Protein AF-A0A839T420-F1 (afdb_monomer_lite)

Secondary structure (DSSP, 8-state):
--SSSSPPPPPPPPPPGGG---S--GGG-HHHHHHHHHHHHHHHHHHHH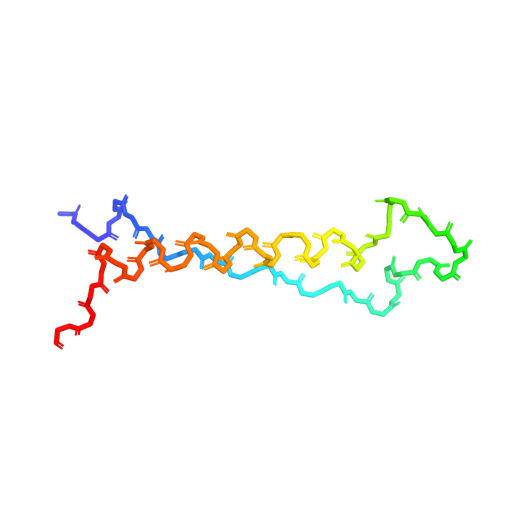HHS---

Radius of gyration: 15.62 Å; chains: 1; bounding box: 46×18×36 Å

Foldseek 3Di:
DPPPDQDQQDQDDQDDPVVAPVPCCDPNGSRNVNVVSRVVSVVSNVVVCVVVPPD

Organism: Azomonas macrocytogenes (NCBI:txid69962)

InterPro domains:
  IPR019180 Oxidoreductase-like, N-terminal [PF09791] (9-48)

Structure (mmCIF, N/CA/C/O backbone):
data_AF-A0A839T420-F1
#
_entry.id   AF-A0A839T420-F1
#
loop_
_atom_site.group_PDB
_atom_site.id
_atom_site.type_symbol
_atom_site.label_atom_id
_atom_site.label_alt_id
_atom_site.label_comp_id
_atom_site.label_asym_id
_atom_site.label_entity_id
_atom_site.label_seq_id
_atom_site.pdbx_PDB_ins_code
_atom_site.Cartn_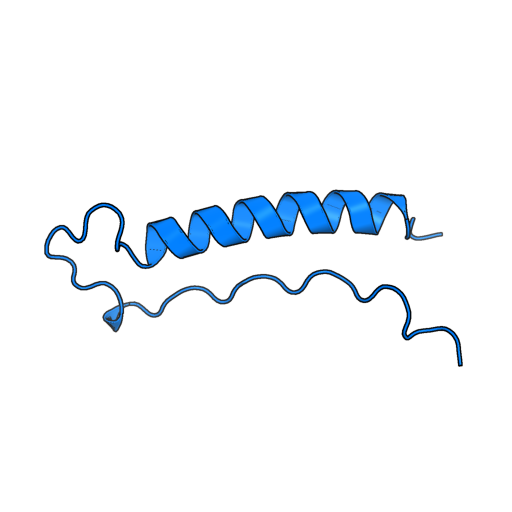x
_atom_site.Cartn_y
_atom_site.Cartn_z
_atom_site.occupancy
_atom_site.B_iso_or_equiv
_atom_site.auth_seq_id
_atom_site.auth_comp_id
_atom_site.auth_asym_id
_atom_site.auth_atom_id
_atom_site.pdbx_PDB_model_num
ATOM 1 N N . MET A 1 1 ? -31.910 -1.993 4.845 1.00 44.19 1 MET A N 1
ATOM 2 C CA . MET A 1 1 ? -30.858 -2.290 3.847 1.00 44.19 1 MET A CA 1
ATOM 3 C C . MET A 1 1 ? -29.605 -1.491 4.214 1.00 44.19 1 MET A C 1
ATOM 5 O O . MET A 1 1 ? -29.286 -0.542 3.516 1.00 44.19 1 MET A O 1
ATOM 9 N N . SER A 1 2 ? -28.946 -1.800 5.339 1.00 49.75 2 SER A N 1
ATOM 10 C CA . SER A 1 2 ? -28.027 -0.837 5.989 1.00 49.75 2 SER A CA 1
ATOM 11 C C . SER A 1 2 ? -26.552 -1.231 6.072 1.00 49.75 2 SER A C 1
ATOM 13 O O . SER A 1 2 ? -25.781 -0.460 6.616 1.00 49.75 2 SER A O 1
ATOM 15 N N . ASP A 1 3 ? -26.125 -2.333 5.461 1.00 53.97 3 ASP A N 1
ATOM 16 C CA . ASP A 1 3 ? -24.708 -2.751 5.481 1.00 53.97 3 ASP A CA 1
ATOM 17 C C . ASP A 1 3 ? -23.897 -2.272 4.258 1.00 53.97 3 ASP A C 1
ATOM 19 O O . ASP A 1 3 ? -22.753 -2.650 4.048 1.00 53.97 3 ASP A O 1
ATOM 23 N N . LYS A 1 4 ? -24.508 -1.459 3.386 1.00 60.19 4 LYS A N 1
ATOM 24 C CA . LYS A 1 4 ? -23.974 -1.126 2.053 1.00 60.19 4 LYS A CA 1
ATOM 25 C C . LYS A 1 4 ? -23.475 0.320 1.918 1.00 60.19 4 LYS A C 1
ATOM 27 O O . LYS A 1 4 ? -23.377 0.806 0.795 1.00 60.19 4 LYS A O 1
ATOM 32 N N . ALA A 1 5 ? -23.250 1.033 3.022 1.00 71.81 5 ALA A N 1
ATOM 33 C CA . ALA A 1 5 ? -22.927 2.463 2.976 1.00 71.81 5 ALA A CA 1
ATOM 34 C C . ALA A 1 5 ? -21.429 2.781 3.131 1.00 71.81 5 ALA A C 1
ATOM 36 O O . ALA A 1 5 ? -21.004 3.823 2.647 1.00 71.81 5 ALA A O 1
ATOM 37 N N . ASP A 1 6 ? -20.632 1.906 3.752 1.00 78.38 6 ASP A N 1
ATOM 38 C CA . ASP A 1 6 ? -19.211 2.181 4.016 1.00 78.38 6 ASP A CA 1
ATOM 39 C C . ASP A 1 6 ? -18.396 0.874 4.124 1.00 78.38 6 ASP A C 1
ATOM 41 O O . ASP A 1 6 ? -18.043 0.436 5.224 1.00 78.38 6 ASP A O 1
ATOM 45 N N . PRO A 1 7 ? -18.177 0.169 2.995 1.00 87.19 7 PRO A N 1
ATOM 46 C CA . PRO A 1 7 ? -17.413 -1.072 2.997 1.00 87.19 7 PRO A CA 1
ATOM 47 C C . PRO A 1 7 ? -15.962 -0.818 3.417 1.00 87.19 7 PRO A C 1
ATOM 49 O O . PRO A 1 7 ? -15.387 0.223 3.101 1.00 87.19 7 PRO A O 1
ATOM 52 N N . ALA A 1 8 ? -15.358 -1.800 4.087 1.00 88.31 8 ALA A N 1
ATOM 53 C CA . ALA A 1 8 ? -13.952 -1.728 4.464 1.00 88.31 8 ALA A CA 1
ATOM 54 C C . ALA A 1 8 ? -13.052 -1.543 3.222 1.00 88.31 8 ALA A C 1
ATOM 56 O O . ALA A 1 8 ? -13.289 -2.201 2.199 1.00 88.31 8 ALA A O 1
ATOM 57 N N . PRO A 1 9 ? -12.010 -0.695 3.300 1.00 92.94 9 PRO A N 1
ATOM 58 C CA . PRO A 1 9 ? -11.016 -0.564 2.243 1.00 92.94 9 PRO A CA 1
ATOM 59 C C . PRO A 1 9 ? -10.363 -1.910 1.921 1.00 92.94 9 PRO A C 1
ATOM 61 O O . PRO A 1 9 ? -9.861 -2.609 2.805 1.00 92.94 9 PRO A O 1
ATOM 64 N N . VAL A 1 10 ? -10.357 -2.268 0.638 1.00 93.62 10 VAL A N 1
ATOM 65 C CA . VAL A 1 10 ? -9.748 -3.512 0.159 1.00 93.62 10 VAL A CA 1
ATOM 66 C C . VAL A 1 10 ? -8.242 -3.291 -0.006 1.00 93.62 10 VAL A C 1
ATOM 68 O O . VAL A 1 10 ? -7.859 -2.303 -0.637 1.00 93.62 10 VAL A O 1
ATOM 71 N N . PRO A 1 11 ? -7.385 -4.166 0.552 1.00 93.19 11 PRO A N 1
ATOM 72 C CA . PRO A 1 11 ? -5.945 -4.046 0.375 1.00 93.19 11 PRO A CA 1
ATOM 73 C C . PRO A 1 11 ? -5.570 -4.228 -1.101 1.00 93.19 11 PRO A C 1
ATOM 75 O O . PRO A 1 11 ? -6.177 -5.061 -1.780 1.00 93.19 11 PRO A O 1
ATOM 78 N N . PRO A 1 12 ? -4.573 -3.487 -1.610 1.00 94.19 12 PRO A N 1
ATOM 79 C CA . PRO A 1 12 ? -4.083 -3.711 -2.961 1.00 94.19 12 PRO A CA 1
ATOM 80 C C . PRO A 1 12 ? -3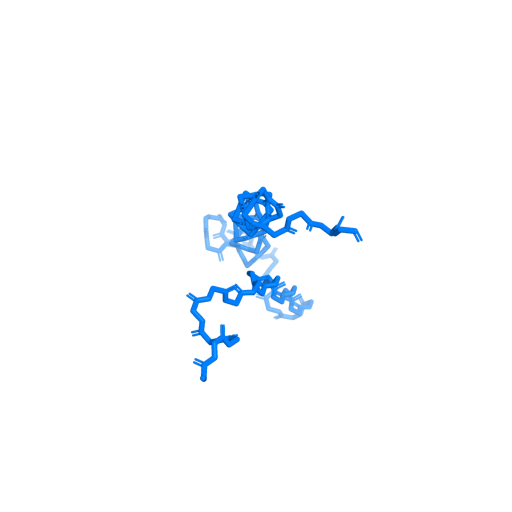.432 -5.094 -3.058 1.00 94.19 12 PRO A C 1
ATOM 82 O O . PRO A 1 12 ? -2.808 -5.575 -2.109 1.00 94.19 12 PRO A O 1
ATOM 85 N N . GLU A 1 13 ? -3.553 -5.724 -4.222 1.00 93.88 13 GLU A N 1
ATOM 86 C CA . GLU A 1 13 ? -2.878 -6.989 -4.491 1.00 93.88 13 GLU A CA 1
ATOM 87 C C . GLU A 1 13 ? -1.392 -6.746 -4.799 1.00 93.88 13 GLU A C 1
ATOM 89 O O . GLU A 1 13 ? -1.061 -5.788 -5.508 1.00 93.88 13 GLU A O 1
ATOM 94 N N . PRO A 1 14 ? -0.478 -7.573 -4.256 1.00 91.62 14 PRO A N 1
ATOM 95 C CA . PRO A 1 14 ? 0.934 -7.473 -4.585 1.00 91.62 14 PRO A CA 1
ATOM 96 C C . PRO A 1 14 ? 1.168 -7.821 -6.060 1.00 91.62 14 PRO A C 1
ATOM 98 O O . PRO A 1 14 ? 0.553 -8.765 -6.560 1.00 91.62 14 PRO A O 1
ATOM 101 N N . PRO A 1 15 ? 2.081 -7.110 -6.745 1.00 89.88 15 PRO A N 1
ATOM 102 C CA . PRO A 1 15 ? 2.452 -7.453 -8.108 1.00 89.88 15 PRO A CA 1
ATOM 103 C C . PRO A 1 15 ? 3.153 -8.813 -8.144 1.00 89.88 15 PRO A C 1
ATOM 105 O O . PRO A 1 15 ? 3.822 -9.221 -7.186 1.00 89.88 15 PRO A O 1
ATOM 108 N N . TYR A 1 16 ? 3.024 -9.510 -9.269 1.00 88.75 16 TYR A N 1
ATOM 109 C CA . TYR A 1 16 ? 3.727 -10.774 -9.477 1.00 88.75 16 TYR A CA 1
ATOM 110 C C . TYR A 1 16 ? 5.209 -10.538 -9.790 1.00 88.75 16 TYR A C 1
ATOM 112 O O . TYR A 1 16 ? 5.596 -9.506 -10.338 1.00 88.75 16 TYR A O 1
ATOM 120 N N . GLU A 1 17 ? 6.051 -11.535 -9.502 1.00 78.19 17 GLU A N 1
ATOM 121 C CA . GLU A 1 17 ? 7.498 -11.470 -9.755 1.00 78.19 17 GLU A CA 1
ATOM 122 C C . GLU A 1 17 ? 7.837 -11.116 -11.216 1.00 78.19 17 GLU A C 1
ATOM 124 O O . GLU A 1 17 ? 8.721 -10.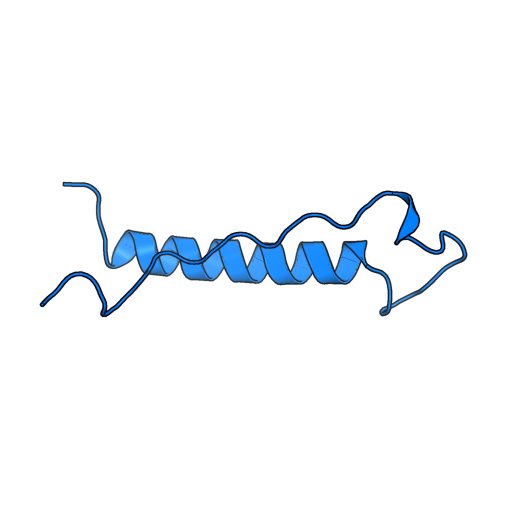302 -11.460 1.00 78.19 17 GLU A O 1
ATOM 129 N N . GLY A 1 18 ? 7.064 -11.621 -12.185 1.00 80.44 18 GLY A N 1
ATOM 130 C CA . GLY A 1 18 ? 7.253 -11.343 -13.614 1.00 80.44 18 GLY A CA 1
ATOM 131 C C . GLY A 1 18 ? 6.685 -10.011 -14.121 1.00 80.44 18 GLY A C 1
ATOM 132 O O . GLY A 1 18 ? 6.877 -9.684 -15.290 1.00 80.44 18 GLY A O 1
ATOM 133 N N . GLU A 1 19 ? 5.976 -9.244 -13.289 1.00 84.38 19 GLU A N 1
ATOM 134 C CA . GLU A 1 19 ? 5.489 -7.904 -13.663 1.00 84.38 19 GLU A CA 1
ATOM 135 C C . GLU A 1 19 ? 6.557 -6.828 -13.454 1.00 84.38 19 GLU A C 1
ATOM 137 O O . GLU A 1 19 ? 6.504 -5.749 -14.053 1.00 84.38 19 GLU A O 1
ATOM 142 N N . CYS A 1 20 ? 7.557 -7.121 -12.620 1.00 83.06 20 CYS A N 1
ATOM 143 C CA . CYS A 1 20 ? 8.728 -6.277 -12.490 1.00 83.06 20 CYS A CA 1
ATOM 144 C C . CYS A 1 20 ? 9.621 -6.471 -13.720 1.00 83.06 20 CYS A C 1
ATOM 146 O O . CYS A 1 20 ? 10.163 -7.542 -13.952 1.00 83.06 20 CYS A O 1
ATOM 148 N N . CYS A 1 21 ? 9.817 -5.412 -14.504 1.00 77.56 21 CYS A N 1
ATOM 149 C CA 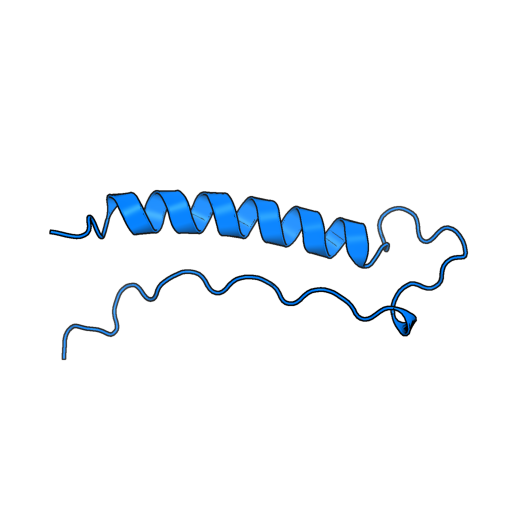. CYS A 1 21 ? 10.688 -5.452 -15.682 1.00 77.56 21 CYS A CA 1
ATOM 150 C C . CYS A 1 21 ? 12.192 -5.487 -15.312 1.00 77.56 21 CYS A C 1
ATOM 152 O O . CYS A 1 21 ? 13.028 -5.662 -16.192 1.00 77.56 21 CYS A O 1
ATOM 154 N N . GLU A 1 22 ? 12.549 -5.336 -14.023 1.00 74.25 22 GLU A N 1
ATOM 155 C CA . GLU A 1 22 ? 13.911 -5.429 -13.438 1.00 74.25 22 GLU A CA 1
ATOM 156 C C . GLU A 1 22 ? 14.998 -4.523 -14.069 1.00 74.25 22 GLU A C 1
ATOM 158 O O . GLU A 1 22 ? 16.108 -4.419 -13.556 1.00 74.25 22 GLU A O 1
ATOM 163 N N . GLY A 1 23 ? 14.676 -3.787 -15.135 1.00 71.75 23 GLY A N 1
ATOM 164 C CA . GLY A 1 23 ? 15.595 -2.979 -15.939 1.00 71.75 23 GLY A CA 1
ATOM 165 C C . GLY A 1 23 ? 15.630 -1.491 -15.591 1.00 71.75 23 GLY A C 1
ATOM 166 O O . GLY A 1 23 ? 16.009 -0.683 -16.433 1.00 71.75 23 GLY A O 1
ATOM 167 N N . GLY A 1 24 ? 15.215 -1.106 -14.380 1.00 67.94 24 GLY A N 1
ATOM 168 C CA . GLY A 1 24 ? 15.218 0.295 -13.939 1.00 67.94 24 GLY A CA 1
ATOM 169 C C . GLY A 1 24 ? 14.000 1.094 -14.413 1.00 67.94 24 GLY A C 1
ATOM 170 O O . GLY A 1 24 ? 14.139 2.127 -15.058 1.00 67.94 24 GLY A O 1
ATOM 171 N N . CYS A 1 25 ? 12.792 0.641 -14.063 1.00 74.94 25 CYS A N 1
ATOM 172 C CA . CYS A 1 25 ? 11.522 1.268 -14.464 1.00 74.94 25 CYS A CA 1
ATOM 173 C C . CYS A 1 25 ? 11.278 2.686 -13.909 1.00 74.94 25 CYS A C 1
ATOM 175 O O . CYS A 1 25 ? 10.289 3.313 -14.286 1.00 74.94 25 CYS A O 1
ATOM 177 N N . GLY A 1 26 ? 12.128 3.188 -13.007 1.00 77.88 26 GLY A N 1
ATOM 178 C CA . GLY A 1 26 ? 11.924 4.473 -12.333 1.00 77.88 26 GLY A CA 1
ATOM 179 C C . GLY A 1 26 ? 10.551 4.546 -11.656 1.00 77.88 26 GLY A C 1
ATOM 180 O O . GLY A 1 26 ? 10.128 3.597 -10.999 1.00 77.88 26 GLY A O 1
ATOM 181 N N . GLU A 1 27 ? 9.828 5.644 -11.876 1.00 68.94 27 GLU A N 1
ATOM 182 C CA . GLU A 1 27 ? 8.480 5.894 -11.332 1.00 68.94 27 GLU A CA 1
ATOM 183 C C . GLU A 1 27 ? 7.396 4.942 -11.881 1.00 68.94 27 GLU A C 1
ATOM 185 O O . GLU A 1 27 ? 6.312 4.829 -11.314 1.00 68.94 27 GLU A O 1
ATOM 190 N N . ALA A 1 28 ? 7.676 4.211 -12.967 1.00 79.75 28 ALA A N 1
ATOM 191 C CA . ALA A 1 28 ? 6.777 3.188 -13.501 1.00 79.75 28 ALA A CA 1
ATOM 192 C C . ALA A 1 28 ? 6.959 1.812 -12.828 1.00 79.75 28 ALA A C 1
ATOM 194 O O . ALA A 1 28 ? 6.397 0.821 -13.296 1.00 79.75 28 ALA A O 1
ATOM 195 N N . CYS A 1 29 ? 7.747 1.727 -11.750 1.00 88.06 29 CYS A N 1
ATOM 196 C CA . CYS A 1 29 ? 7.950 0.495 -10.997 1.00 88.06 29 CYS A CA 1
ATOM 197 C C . CYS A 1 29 ? 6.635 -0.000 -10.372 1.00 88.06 29 CYS A C 1
ATOM 199 O O . CYS A 1 29 ? 5.989 0.705 -9.597 1.00 88.06 29 CYS A O 1
ATOM 201 N N . VAL A 1 30 ? 6.259 -1.245 -10.677 1.00 90.1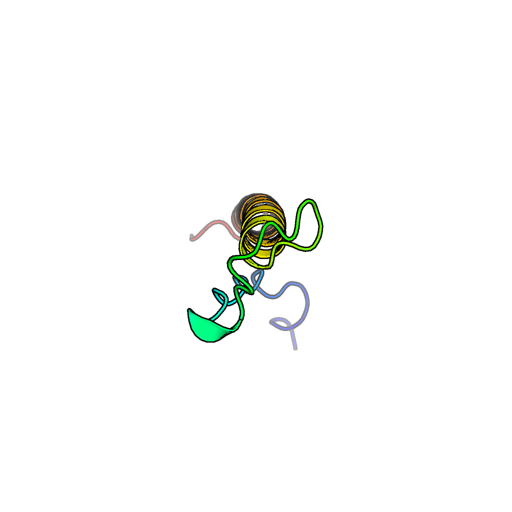2 30 VAL A N 1
ATOM 202 C CA . VAL A 1 30 ? 5.054 -1.889 -10.127 1.00 90.12 30 VAL A CA 1
ATOM 203 C C . VAL A 1 30 ? 5.092 -1.979 -8.602 1.00 90.12 30 VAL A C 1
ATOM 205 O O . VAL A 1 30 ? 4.070 -1.788 -7.950 1.00 90.12 30 VAL A O 1
ATOM 208 N N . TRP A 1 31 ? 6.282 -2.173 -8.028 1.00 90.06 31 TRP A N 1
ATOM 209 C CA . TRP A 1 31 ? 6.477 -2.195 -6.582 1.00 90.06 31 TRP A CA 1
ATOM 210 C C . TRP A 1 31 ? 6.252 -0.829 -5.947 1.00 90.06 31 TRP A C 1
ATOM 212 O O . TRP A 1 31 ? 5.586 -0.749 -4.923 1.00 90.06 31 TRP A O 1
ATOM 222 N N . GLU A 1 32 ? 6.743 0.242 -6.572 1.00 90.69 32 GLU A N 1
ATOM 223 C CA . GLU A 1 32 ? 6.526 1.606 -6.077 1.00 90.69 32 GLU A CA 1
ATOM 224 C C . GLU A 1 32 ? 5.031 1.933 -6.049 1.00 90.69 32 GLU A C 1
ATOM 226 O O . GLU A 1 32 ? 4.488 2.338 -5.024 1.00 90.69 32 GLU A O 1
ATOM 231 N N . LYS A 1 33 ? 4.330 1.645 -7.151 1.00 90.94 33 LYS A N 1
ATOM 232 C CA . LYS A 1 33 ? 2.875 1.820 -7.242 1.00 90.94 33 LYS A CA 1
ATOM 233 C C . LYS A 1 33 ? 2.124 1.012 -6.186 1.00 90.94 33 LYS A C 1
ATOM 235 O O . LYS A 1 33 ? 1.185 1.527 -5.583 1.00 90.94 33 LYS A O 1
ATOM 240 N N . TYR A 1 34 ? 2.542 -0.229 -5.949 1.00 93.62 34 TYR A N 1
ATOM 241 C CA . TYR A 1 34 ? 1.963 -1.076 -4.912 1.00 93.62 34 TYR A CA 1
ATOM 242 C C . TYR A 1 34 ? 2.178 -0.497 -3.510 1.00 93.62 34 TYR A C 1
ATOM 244 O O . TYR A 1 34 ? 1.231 -0.439 -2.730 1.00 93.62 34 TYR A O 1
ATOM 252 N N . TYR A 1 35 ? 3.384 -0.027 -3.184 1.00 93.00 35 TYR A N 1
ATOM 253 C CA . TYR A 1 35 ? 3.662 0.558 -1.871 1.00 93.00 35 TYR A CA 1
ATOM 254 C C . TYR A 1 35 ? 2.906 1.867 -1.636 1.00 93.00 35 TYR A C 1
ATOM 256 O O . TYR A 1 35 ? 2.394 2.070 -0.535 1.00 93.00 35 TYR A O 1
ATOM 264 N N . LEU A 1 36 ? 2.760 2.708 -2.661 1.00 94.06 36 LEU A N 1
ATOM 265 C CA . LEU A 1 36 ? 1.921 3.906 -2.586 1.00 94.06 36 LEU A CA 1
ATOM 266 C C . LEU A 1 36 ? 0.452 3.542 -2.332 1.00 94.06 36 LEU A C 1
ATOM 268 O O . LEU A 1 36 ? -0.141 4.030 -1.372 1.00 94.06 36 LEU A O 1
ATOM 272 N N . ALA A 1 37 ? -0.105 2.610 -3.112 1.00 95.31 37 ALA A N 1
ATOM 273 C CA . ALA A 1 37 ? -1.477 2.136 -2.922 1.00 95.31 37 ALA A CA 1
ATOM 274 C C . ALA A 1 37 ? -1.686 1.490 -1.541 1.00 95.31 37 ALA A C 1
ATOM 276 O O . ALA A 1 37 ? -2.753 1.610 -0.940 1.00 95.31 37 ALA A O 1
ATOM 277 N N . ARG A 1 38 ? -0.662 0.815 -1.006 1.00 96.75 38 ARG A N 1
ATOM 278 C CA . ARG A 1 38 ? -0.685 0.269 0.354 1.00 96.75 38 ARG A CA 1
ATOM 279 C C . ARG A 1 38 ? -0.722 1.355 1.416 1.00 96.75 38 ARG A C 1
ATOM 281 O O . ARG A 1 38 ? -1.498 1.230 2.355 1.00 96.75 38 ARG A O 1
ATOM 288 N N . ALA A 1 39 ? 0.084 2.402 1.273 1.00 96.19 39 ALA A N 1
ATOM 289 C CA . ALA A 1 39 ? 0.076 3.516 2.214 1.00 96.19 39 ALA A CA 1
ATOM 290 C C . ALA A 1 39 ? -1.293 4.222 2.230 1.00 96.19 39 ALA A C 1
ATOM 292 O O . ALA A 1 39 ? -1.812 4.544 3.298 1.00 96.19 39 ALA A O 1
ATOM 293 N N . GLU A 1 40 ? -1.911 4.405 1.059 1.00 95.62 40 GLU A N 1
ATOM 294 C CA . GLU A 1 40 ? -3.274 4.940 0.938 1.00 95.62 40 GLU A CA 1
ATOM 295 C C . GLU A 1 40 ? -4.313 4.016 1.586 1.00 95.62 40 GLU A C 1
ATOM 297 O O . GLU A 1 40 ? -5.186 4.478 2.325 1.00 95.62 40 GLU A O 1
ATOM 302 N N . HIS A 1 41 ? -4.201 2.702 1.360 1.00 95.69 41 HIS A N 1
ATOM 303 C CA . HIS A 1 41 ? -5.064 1.705 1.996 1.00 95.69 41 HIS A CA 1
ATOM 304 C C . HIS A 1 41 ? -4.962 1.751 3.520 1.00 95.69 41 HIS A C 1
ATOM 306 O O . HIS A 1 41 ? -5.989 1.762 4.194 1.00 95.69 41 HIS A O 1
ATOM 312 N N . GLU A 1 42 ? -3.749 1.820 4.067 1.00 95.31 42 GLU A N 1
ATOM 313 C CA . GLU A 1 42 ? -3.516 1.866 5.511 1.00 95.31 42 GLU A CA 1
ATOM 314 C C . GLU A 1 42 ? -4.158 3.113 6.143 1.00 95.31 42 GLU A C 1
ATOM 316 O O . GLU A 1 42 ? -4.796 3.012 7.196 1.00 95.31 42 GLU A O 1
ATOM 321 N N . GLN A 1 43 ? -4.078 4.270 5.475 1.00 95.88 43 GLN A N 1
ATOM 322 C CA . GLN A 1 43 ? -4.757 5.496 5.910 1.00 95.88 43 GLN A CA 1
ATOM 323 C C . GLN A 1 43 ? -6.282 5.349 5.866 1.00 95.88 43 GLN A C 1
ATOM 325 O O . GLN A 1 43 ? -6.958 5.598 6.867 1.00 95.88 43 GLN A O 1
ATOM 330 N N . ALA A 1 44 ? -6.825 4.877 4.741 1.00 93.94 44 ALA A N 1
ATOM 331 C CA . ALA A 1 44 ? -8.261 4.670 4.587 1.00 93.94 44 ALA A CA 1
ATOM 332 C C . ALA A 1 44 ? -8.803 3.654 5.607 1.00 93.94 44 ALA A C 1
ATOM 334 O O . ALA A 1 44 ? -9.896 3.829 6.149 1.00 93.94 44 ALA A O 1
ATOM 335 N N . MET A 1 45 ? -8.040 2.597 5.896 1.00 94.06 45 MET A N 1
ATOM 336 C CA . MET A 1 45 ? -8.411 1.567 6.864 1.00 94.06 45 MET A CA 1
ATOM 337 C C . MET A 1 45 ? -8.427 2.129 8.289 1.00 94.06 45 MET A C 1
ATOM 339 O O . MET A 1 45 ? -9.341 1.823 9.052 1.00 94.06 45 MET A O 1
ATOM 343 N N . ALA A 1 46 ? -7.468 2.985 8.652 1.00 93.88 46 ALA A N 1
ATOM 344 C CA . ALA A 1 46 ? -7.447 3.645 9.958 1.00 93.88 46 ALA A CA 1
ATOM 345 C C . ALA A 1 46 ? -8.660 4.574 10.163 1.00 93.88 46 ALA A C 1
ATOM 347 O O . ALA A 1 46 ? -9.293 4.565 11.227 1.00 93.88 46 ALA A O 1
ATOM 348 N N . GLU A 1 47 ? -9.032 5.338 9.135 1.00 93.12 47 GLU A N 1
ATOM 349 C CA . GLU A 1 47 ? -10.253 6.151 9.152 1.00 93.12 47 GLU A CA 1
ATOM 350 C C . GLU A 1 47 ? -11.507 5.280 9.255 1.00 93.12 47 GLU A C 1
ATOM 352 O O . GLU A 1 47 ? -12.402 5.563 10.056 1.00 93.12 47 GLU A O 1
ATOM 357 N N . TRP A 1 48 ? -11.559 4.191 8.487 1.00 92.19 48 TRP A N 1
ATOM 358 C CA . TRP A 1 48 ? -12.673 3.251 8.517 1.00 92.19 48 TRP A CA 1
ATOM 359 C C . TRP A 1 48 ? -12.838 2.606 9.898 1.00 92.19 48 TRP A C 1
ATOM 361 O O . TRP A 1 48 ? -13.959 2.553 10.399 1.00 92.19 48 TRP A O 1
ATOM 371 N N . LEU A 1 49 ? -11.744 2.207 10.558 1.00 91.31 49 LEU A N 1
ATOM 372 C CA . LEU A 1 49 ? -11.750 1.663 11.924 1.00 91.31 49 LEU A CA 1
ATOM 373 C C . LEU A 1 49 ? -12.220 2.685 12.968 1.00 91.31 49 LEU A C 1
ATOM 375 O O . LEU A 1 49 ? -12.849 2.310 13.954 1.00 91.31 49 LEU A O 1
ATOM 379 N N . THR A 1 50 ? -11.963 3.977 12.745 1.00 91.88 50 THR A N 1
ATOM 380 C CA . THR A 1 50 ? -12.492 5.049 13.606 1.00 91.88 50 THR A CA 1
ATOM 381 C C . THR A 1 50 ? -14.012 5.165 13.479 1.00 91.88 50 THR A C 1
ATOM 383 O O . THR A 1 50 ? -14.700 5.415 14.469 1.00 91.88 50 THR A O 1
ATOM 386 N N . ARG A 1 51 ? -14.550 4.970 12.266 1.00 88.62 51 ARG A N 1
ATOM 387 C CA . ARG A 1 51 ? -16.000 4.955 12.001 1.00 88.62 51 ARG A CA 1
ATOM 388 C C . ARG A 1 51 ? -16.666 3.634 12.411 1.00 88.62 51 ARG A C 1
ATOM 390 O O . ARG A 1 51 ? -17.853 3.639 12.727 1.00 88.62 51 ARG A O 1
ATOM 397 N N . HIS A 1 52 ? -15.901 2.542 12.450 1.00 86.62 52 HIS A N 1
ATOM 398 C CA . HIS A 1 52 ? -16.339 1.187 12.799 1.00 86.62 52 HIS A CA 1
ATOM 399 C C . HIS A 1 52 ? -15.514 0.605 13.955 1.00 86.62 52 HIS A C 1
ATOM 401 O O . HIS A 1 52 ? -14.785 -0.376 13.769 1.00 86.62 52 HIS A O 1
ATOM 407 N N . PRO A 1 53 ? -15.608 1.183 15.163 1.00 78.06 53 PRO A N 1
ATOM 408 C CA . PRO A 1 53 ? -14.973 0.590 16.327 1.00 78.06 53 PRO A CA 1
ATOM 409 C C . PRO A 1 53 ? -15.591 -0.793 16.572 1.00 78.06 53 PRO A C 1
ATOM 411 O O . PRO A 1 53 ? -16.811 -0.920 16.678 1.00 78.06 53 PRO A O 1
ATOM 414 N N . ALA A 1 54 ? -14.759 -1.838 16.636 1.00 68.12 54 ALA A N 1
ATOM 415 C CA . ALA A 1 54 ? -15.204 -3.163 17.057 1.00 68.12 54 ALA A CA 1
ATOM 416 C C . ALA A 1 54 ? -15.716 -3.050 18.502 1.00 68.12 54 ALA A C 1
ATOM 418 O O . ALA A 1 54 ? -14.929 -2.794 19.413 1.00 68.12 54 ALA A O 1
ATOM 419 N N . GLY A 1 55 ? -17.039 -3.125 18.668 1.00 55.78 55 GLY A N 1
ATOM 420 C CA . GLY A 1 55 ? -17.709 -3.084 19.969 1.00 55.78 55 GLY A CA 1
ATOM 421 C C . GLY A 1 55 ? -17.412 -4.307 20.819 1.00 55.78 55 GLY A C 1
ATOM 422 O O . GLY A 1 55 ? -17.294 -5.409 20.237 1.00 55.78 55 GLY A O 1
#

pLDDT: mean 84.0, std 12.85, range [44.19, 96.75]

Sequence (55 aa):
MSDKADPAPVPPEPPYEGECCEGGCGEACVWEKYYLARAEHEQAMAEWLTRHPAG